Protein AF-A0A8D0A4P0-F1 (afdb_monomer_lite)

Structure (mmCIF, N/CA/C/O backbone):
data_AF-A0A8D0A4P0-F1
#
_entry.id   AF-A0A8D0A4P0-F1
#
loop_
_atom_site.group_PDB
_atom_site.id
_atom_site.type_symbol
_atom_site.label_atom_id
_atom_site.label_alt_id
_atom_site.label_comp_id
_atom_site.label_asym_id
_atom_site.label_entity_id
_atom_site.label_seq_id
_atom_site.pdbx_PDB_ins_code
_atom_site.Cartn_x
_atom_site.Cartn_y
_atom_site.Cartn_z
_atom_site.occupancy
_atom_site.B_iso_or_equiv
_atom_site.auth_seq_id
_atom_site.auth_comp_id
_atom_site.auth_asym_id
_atom_site.auth_atom_id
_atom_site.pdbx_PDB_model_num
ATOM 1 N N . VAL A 1 1 ? 26.181 -2.573 0.877 1.00 32.34 1 VAL A N 1
ATOM 2 C CA . VAL A 1 1 ? 25.143 -3.032 -0.078 1.00 32.34 1 VAL A CA 1
ATOM 3 C C . VAL A 1 1 ? 23.796 -2.921 0.614 1.00 32.34 1 VAL A C 1
ATOM 5 O O . VAL A 1 1 ? 23.470 -3.773 1.431 1.00 32.34 1 VAL A O 1
ATOM 8 N N . VAL A 1 2 ? 23.069 -1.824 0.397 1.00 39.47 2 VAL A N 1
ATOM 9 C CA . VAL A 1 2 ? 21.755 -1.629 1.027 1.00 39.47 2 VAL A CA 1
ATOM 10 C C . VAL A 1 2 ? 20.769 -2.511 0.272 1.00 39.47 2 VAL A C 1
ATOM 12 O O . VAL A 1 2 ? 20.469 -2.258 -0.893 1.00 39.47 2 VAL A O 1
ATOM 15 N N . ARG A 1 3 ? 20.334 -3.606 0.900 1.00 43.16 3 ARG A N 1
ATOM 16 C CA . ARG A 1 3 ? 19.268 -4.456 0.368 1.00 43.16 3 ARG A CA 1
ATOM 17 C C . ARG A 1 3 ? 17.995 -3.612 0.376 1.00 43.16 3 ARG A C 1
ATOM 19 O O . ARG A 1 3 ? 17.371 -3.487 1.422 1.00 43.16 3 ARG A O 1
ATOM 26 N N . LYS A 1 4 ? 17.633 -3.002 -0.758 1.00 40.38 4 LYS A N 1
ATOM 27 C CA . LYS A 1 4 ? 16.282 -2.459 -0.933 1.00 40.38 4 LYS A CA 1
ATOM 28 C C . LYS A 1 4 ? 15.323 -3.630 -0.731 1.00 40.38 4 LYS A C 1
ATOM 30 O O . LYS A 1 4 ? 15.360 -4.608 -1.476 1.00 40.38 4 LYS A O 1
ATOM 35 N N . THR A 1 5 ? 14.559 -3.585 0.346 1.00 45.06 5 THR A N 1
ATOM 36 C CA . THR A 1 5 ? 13.570 -4.599 0.692 1.00 45.06 5 THR A CA 1
ATOM 37 C C . THR A 1 5 ? 12.540 -4.675 -0.443 1.00 45.06 5 THR A C 1
ATOM 39 O O . THR A 1 5 ? 12.015 -3.661 -0.895 1.00 45.06 5 THR A O 1
ATOM 42 N N . LYS A 1 6 ? 12.290 -5.896 -0.944 1.00 56.28 6 LYS A N 1
ATOM 43 C CA . LYS A 1 6 ? 11.461 -6.231 -2.124 1.00 56.28 6 LYS A CA 1
ATOM 44 C C . LYS A 1 6 ? 10.120 -5.466 -2.276 1.00 56.28 6 LYS A C 1
ATOM 46 O O . LYS A 1 6 ? 9.777 -5.181 -3.422 1.00 56.28 6 LYS A O 1
ATOM 51 N N . PRO A 1 7 ? 9.365 -5.102 -1.214 1.00 56.25 7 PRO A N 1
ATOM 52 C CA . PRO A 1 7 ? 8.128 -4.340 -1.393 1.00 56.25 7 PRO A CA 1
ATOM 53 C C . PRO A 1 7 ? 8.332 -2.876 -1.836 1.00 56.25 7 PRO A C 1
ATOM 55 O O . PRO A 1 7 ? 7.454 -2.338 -2.509 1.00 56.25 7 PRO A O 1
ATOM 58 N N . LEU A 1 8 ? 9.484 -2.249 -1.540 1.00 59.50 8 LEU A N 1
ATOM 59 C CA . LEU A 1 8 ? 9.757 -0.834 -1.863 1.00 59.50 8 LEU A CA 1
ATOM 60 C C . LEU A 1 8 ? 9.649 -0.550 -3.360 1.00 59.50 8 LEU A C 1
ATOM 62 O O . LEU A 1 8 ? 8.913 0.340 -3.771 1.00 59.50 8 LEU A O 1
ATOM 66 N N . GLY A 1 9 ? 10.297 -1.381 -4.178 1.00 67.00 9 GLY A N 1
ATOM 67 C CA . GLY A 1 9 ? 10.324 -1.167 -5.624 1.00 67.00 9 GLY A CA 1
ATOM 68 C C . GLY A 1 9 ? 8.964 -1.325 -6.305 1.00 67.00 9 GLY A C 1
ATOM 69 O O . GLY A 1 9 ? 8.811 -0.865 -7.424 1.00 67.00 9 GLY A O 1
ATOM 70 N N . THR A 1 10 ? 7.981 -1.962 -5.658 1.00 76.06 10 THR A N 1
ATOM 71 C CA . THR A 1 10 ? 6.647 -2.144 -6.254 1.00 76.06 10 THR A CA 1
ATOM 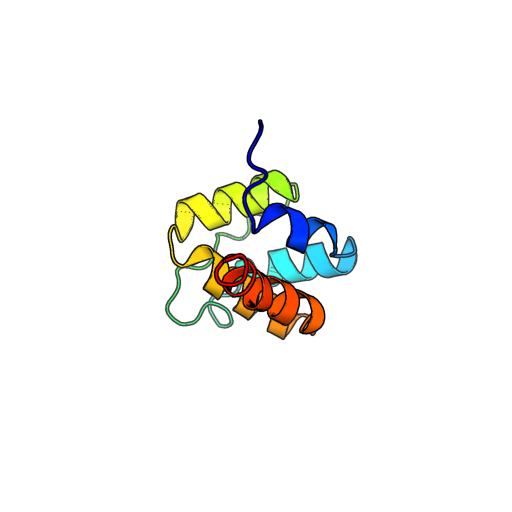72 C C . THR A 1 10 ? 5.738 -0.948 -5.988 1.00 76.06 10 THR A C 1
ATOM 74 O O . THR A 1 10 ? 4.968 -0.565 -6.861 1.00 76.06 10 THR A O 1
ATOM 77 N N . LEU A 1 11 ? 5.828 -0.332 -4.802 1.00 84.25 11 LEU A N 1
ATOM 78 C CA . LEU A 1 11 ? 5.070 0.893 -4.513 1.00 84.25 11 LEU A CA 1
ATOM 79 C C . LEU A 1 11 ? 5.656 2.122 -5.225 1.00 84.25 11 LEU A C 1
ATOM 81 O O . LEU A 1 11 ? 4.919 3.072 -5.482 1.00 84.25 11 LEU A O 1
ATOM 85 N N . ASP A 1 12 ? 6.947 2.099 -5.574 1.00 83.12 12 ASP A N 1
ATOM 86 C CA . ASP A 1 12 ? 7.574 3.114 -6.436 1.00 83.12 12 ASP A CA 1
ATOM 87 C C . ASP A 1 12 ? 6.977 3.130 -7.857 1.00 83.12 12 ASP A C 1
ATOM 89 O O . ASP A 1 12 ? 6.888 4.190 -8.468 1.00 83.12 12 ASP A O 1
ATOM 93 N N . ASP A 1 13 ? 6.500 1.986 -8.362 1.00 86.31 13 ASP A N 1
ATOM 94 C CA . ASP A 1 13 ? 5.855 1.879 -9.680 1.00 86.31 13 ASP A CA 1
ATOM 95 C C . ASP A 1 13 ? 4.373 2.330 -9.675 1.00 86.31 13 ASP A C 1
ATOM 97 O O . ASP A 1 13 ? 3.694 2.264 -10.709 1.00 86.31 13 ASP A O 1
ATOM 101 N N . LEU A 1 14 ? 3.836 2.749 -8.521 1.00 89.12 14 LEU A N 1
ATOM 102 C CA . LEU A 1 14 ? 2.486 3.307 -8.400 1.00 89.12 14 LEU A CA 1
ATOM 103 C C . LEU A 1 14 ? 2.504 4.819 -8.632 1.00 89.12 14 LEU A C 1
ATOM 105 O O . LEU A 1 14 ? 3.227 5.560 -7.953 1.00 89.12 14 LEU A O 1
ATOM 109 N N . ALA A 1 15 ? 1.619 5.292 -9.511 1.00 90.38 15 ALA A N 1
ATOM 110 C CA . ALA A 1 15 ? 1.332 6.717 -9.622 1.00 90.38 15 ALA A CA 1
ATOM 111 C C . ALA A 1 15 ? 0.737 7.252 -8.306 1.00 90.38 15 ALA A C 1
ATOM 113 O O . ALA A 1 15 ? 0.174 6.501 -7.509 1.00 90.38 15 ALA A O 1
ATOM 114 N N . ASP A 1 16 ? 0.817 8.562 -8.071 1.00 89.06 16 ASP A N 1
ATOM 115 C CA . ASP A 1 16 ? 0.373 9.155 -6.800 1.00 89.06 16 ASP A CA 1
ATOM 116 C C . ASP A 1 16 ? -1.112 8.895 -6.497 1.00 89.06 16 ASP A C 1
ATOM 118 O O . ASP A 1 16 ? -1.487 8.664 -5.346 1.00 89.06 16 ASP A O 1
ATOM 122 N N . GLU A 1 17 ? -1.968 8.875 -7.522 1.00 90.56 17 GLU A N 1
ATOM 123 C CA . GLU A 1 17 ? -3.388 8.534 -7.368 1.00 90.56 17 GLU A CA 1
ATOM 124 C C . GLU A 1 17 ? -3.601 7.066 -6.981 1.00 90.56 17 GLU A C 1
ATOM 126 O O . GLU A 1 17 ? -4.443 6.749 -6.137 1.00 90.56 17 GLU A O 1
ATOM 131 N N . GLU A 1 18 ? -2.825 6.161 -7.572 1.00 92.44 18 GLU A N 1
ATOM 132 C CA . GLU A 1 18 ? -2.877 4.731 -7.274 1.00 92.44 18 GLU A CA 1
ATOM 133 C C . GLU A 1 18 ? -2.344 4.451 -5.874 1.00 92.44 18 GLU A C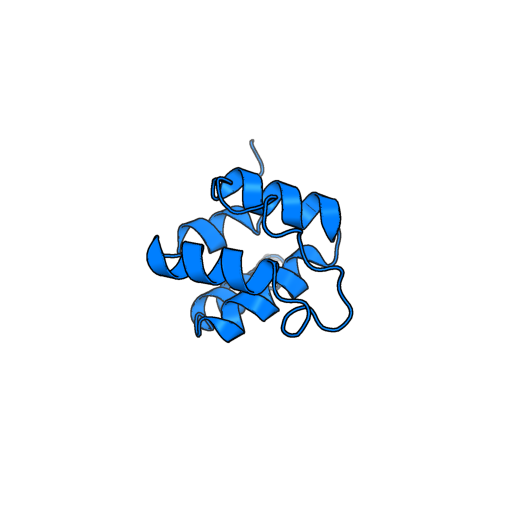 1
ATOM 135 O O . GLU A 1 18 ? -2.927 3.662 -5.134 1.00 92.44 18 GLU A O 1
ATOM 140 N N . PHE A 1 19 ? -1.289 5.161 -5.475 1.00 91.19 19 PHE A N 1
ATOM 141 C CA . PHE A 1 19 ? -0.737 5.087 -4.134 1.00 91.19 19 PHE A CA 1
ATOM 142 C C . PHE A 1 19 ? -1.727 5.616 -3.087 1.00 91.19 19 PHE A C 1
ATOM 144 O O . PHE A 1 19 ? -1.909 4.993 -2.043 1.00 91.19 19 PHE A O 1
ATOM 151 N N . LYS A 1 20 ? -2.464 6.701 -3.370 1.00 90.00 20 LYS A N 1
ATOM 152 C CA . LYS A 1 20 ? -3.561 7.154 -2.494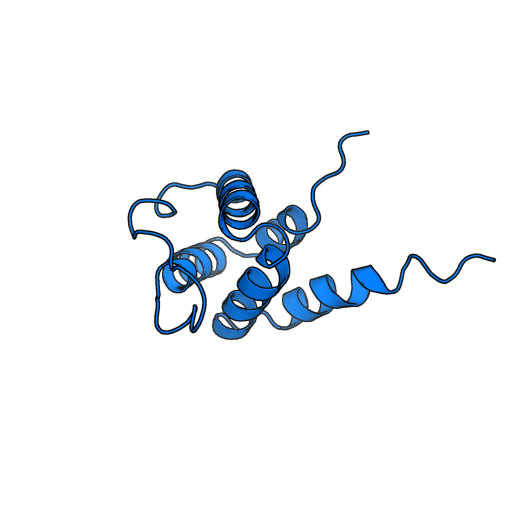 1.00 90.00 20 LYS A CA 1
ATOM 153 C C . LYS A 1 20 ? -4.642 6.083 -2.327 1.00 90.00 20 LYS A C 1
ATOM 155 O O . LYS A 1 20 ? -5.035 5.799 -1.196 1.00 90.00 20 LYS A O 1
ATOM 160 N N . LYS A 1 21 ? -5.083 5.451 -3.421 1.00 91.00 21 LYS A N 1
ATOM 161 C CA . LYS A 1 21 ? -6.058 4.343 -3.371 1.00 91.00 21 LYS A CA 1
ATOM 162 C C . LYS A 1 21 ? -5.513 3.145 -2.599 1.00 91.00 21 LYS A C 1
ATOM 164 O O . LYS A 1 21 ? -6.227 2.567 -1.789 1.00 91.00 21 LYS A O 1
ATOM 169 N N . PHE A 1 22 ? -4.245 2.802 -2.803 1.00 91.38 22 PHE A N 1
ATOM 170 C CA . PHE A 1 22 ? -3.571 1.734 -2.074 1.00 91.38 22 PHE A CA 1
ATOM 171 C C . PHE A 1 22 ? -3.629 1.971 -0.559 1.00 91.38 22 PHE A C 1
ATOM 173 O O . PHE A 1 22 ? -4.053 1.090 0.186 1.00 91.38 22 PHE A O 1
ATOM 180 N N . LYS A 1 23 ? -3.279 3.179 -0.100 1.00 90.12 23 LYS A N 1
ATOM 181 C CA . LYS A 1 23 ? -3.342 3.535 1.327 1.00 90.12 23 LYS A CA 1
ATOM 182 C C . LYS A 1 23 ? -4.770 3.501 1.868 1.00 90.12 23 LYS A C 1
ATOM 184 O O . LYS A 1 23 ? -4.969 3.041 2.986 1.00 90.12 23 LYS A O 1
ATOM 189 N N . TRP A 1 24 ? -5.748 3.924 1.069 1.00 89.94 24 TRP A N 1
ATOM 190 C CA . TRP A 1 24 ? -7.165 3.848 1.430 1.00 89.94 24 TRP A CA 1
ATOM 191 C C . TRP A 1 24 ? -7.632 2.401 1.639 1.00 89.94 24 TRP A C 1
ATOM 193 O O . TRP A 1 24 ? -8.208 2.078 2.672 1.00 89.94 24 TRP A O 1
ATOM 203 N N . PHE A 1 25 ? -7.315 1.497 0.710 1.00 89.56 25 PHE A N 1
ATOM 204 C CA . PHE A 1 25 ? -7.689 0.083 0.816 1.00 89.56 25 PHE A CA 1
ATOM 205 C C . PHE A 1 25 ? -6.911 -0.681 1.897 1.00 89.56 25 PHE A C 1
ATOM 207 O O . PHE A 1 25 ? -7.427 -1.641 2.456 1.00 89.56 25 PHE A O 1
ATOM 214 N N . MET A 1 26 ? -5.701 -0.241 2.252 1.00 88.19 26 MET A N 1
ATOM 215 C CA . MET A 1 26 ? -4.955 -0.761 3.412 1.00 88.19 26 MET A CA 1
ATOM 216 C C . MET A 1 26 ? -5.626 -0.450 4.760 1.00 88.19 26 MET A C 1
ATOM 218 O O . MET A 1 26 ? -5.273 -1.031 5.787 1.00 88.19 26 MET A O 1
ATOM 222 N N . GLN A 1 27 ? -6.570 0.487 4.776 1.00 87.44 27 GLN A N 1
ATOM 223 C CA . GLN A 1 27 ? -7.350 0.857 5.957 1.00 87.44 27 GLN A CA 1
ATOM 224 C C . GLN A 1 27 ? -8.733 0.205 5.957 1.00 87.44 27 GLN A C 1
ATOM 226 O O . GLN A 1 27 ? -9.501 0.394 6.900 1.00 87.44 27 GLN A O 1
ATOM 231 N N . ASP A 1 28 ? -9.054 -0.543 4.902 1.00 86.56 28 ASP A N 1
ATOM 232 C CA . ASP A 1 28 ? -10.357 -1.146 4.701 1.00 86.56 28 ASP A CA 1
ATOM 233 C C . ASP A 1 28 ? -10.361 -2.599 5.222 1.00 86.56 28 ASP A C 1
ATOM 235 O O . ASP A 1 28 ? -9.689 -3.467 4.646 1.00 86.56 28 ASP A O 1
ATOM 239 N N . PRO A 1 29 ? -11.091 -2.890 6.316 1.00 83.44 29 PRO A N 1
ATOM 240 C CA . PRO A 1 29 ? -11.175 -4.239 6.868 1.00 83.44 29 PRO A CA 1
ATOM 241 C C . PRO A 1 29 ? -11.889 -5.225 5.933 1.00 83.44 29 PRO A C 1
ATOM 243 O O . PRO A 1 29 ? -11.604 -6.420 6.007 1.00 83.44 29 PRO A O 1
ATOM 246 N N . ASP A 1 30 ? -12.750 -4.753 5.024 1.00 85.00 30 ASP A N 1
ATOM 247 C CA . ASP A 1 30 ? -13.423 -5.606 4.034 1.00 85.00 30 ASP A CA 1
ATOM 248 C C . ASP A 1 30 ? -12.475 -6.036 2.908 1.00 85.00 30 ASP A C 1
ATOM 250 O O . ASP A 1 30 ? -12.725 -7.011 2.195 1.00 85.00 30 ASP A O 1
ATOM 254 N N . ILE A 1 31 ? -11.365 -5.317 2.725 1.00 83.81 31 ILE A N 1
ATOM 255 C CA . ILE A 1 31 ? -10.301 -5.711 1.802 1.00 83.81 31 ILE A CA 1
ATOM 256 C C . ILE A 1 31 ? -9.308 -6.618 2.502 1.00 83.81 31 ILE A C 1
ATOM 258 O O . ILE A 1 31 ? -8.935 -7.650 1.952 1.00 83.81 31 ILE A O 1
ATOM 262 N N . LEU A 1 32 ? -8.904 -6.256 3.714 1.00 83.94 32 LEU A N 1
ATOM 263 C CA . LEU A 1 32 ? -7.954 -7.002 4.528 1.00 83.94 32 LEU A CA 1
ATOM 264 C C . LEU A 1 32 ? -8.639 -8.133 5.310 1.00 83.94 32 LEU A C 1
ATOM 266 O O . LEU A 1 32 ? -8.373 -8.329 6.491 1.00 83.94 32 LEU A O 1
ATOM 270 N N . VAL A 1 33 ? -9.510 -8.907 4.655 1.00 75.88 33 VAL A N 1
ATOM 271 C CA . VAL A 1 33 ? -10.242 -10.013 5.292 1.00 75.88 33 VAL A CA 1
ATOM 272 C C . VAL A 1 33 ? -9.254 -11.034 5.856 1.00 75.88 33 VAL A C 1
ATOM 274 O O . VAL A 1 33 ? -8.474 -11.632 5.117 1.00 75.88 33 VAL A O 1
ATOM 277 N N . GLY A 1 34 ? -9.291 -11.232 7.175 1.00 74.94 34 GLY A N 1
ATOM 278 C CA . GLY A 1 34 ? -8.359 -12.112 7.892 1.00 74.94 34 GLY A CA 1
ATOM 279 C C . GLY A 1 34 ? -7.056 -11.439 8.343 1.00 74.94 34 GLY A C 1
ATOM 280 O O . GLY A 1 34 ? -6.223 -12.094 8.964 1.00 74.94 34 GLY A O 1
ATOM 281 N N . PHE A 1 35 ? -6.898 -10.139 8.090 1.00 79.12 35 PHE A N 1
ATOM 282 C CA . PHE A 1 35 ? -5.756 -9.323 8.488 1.00 79.12 35 PHE A CA 1
ATOM 283 C C . PHE A 1 35 ? -6.218 -8.108 9.299 1.00 79.12 35 PHE A C 1
ATOM 285 O O . PHE A 1 35 ? -7.320 -7.590 9.127 1.00 79.12 35 PHE A O 1
ATOM 292 N N . GLN A 1 36 ? -5.367 -7.615 10.199 1.00 79.31 36 GLN A N 1
ATOM 293 C CA . GLN A 1 36 ? -5.669 -6.381 10.919 1.00 79.31 36 GLN A CA 1
ATOM 294 C C . GLN A 1 36 ? -5.482 -5.178 9.989 1.00 79.31 36 GLN A C 1
ATOM 296 O O . GLN A 1 36 ? -4.356 -4.865 9.612 1.00 79.31 36 GLN A O 1
ATOM 301 N N . ALA A 1 37 ? -6.570 -4.482 9.651 1.00 82.19 37 ALA A N 1
ATOM 302 C CA . ALA A 1 37 ? -6.491 -3.253 8.870 1.00 82.19 37 ALA A CA 1
ATOM 303 C C . ALA A 1 37 ? -5.748 -2.134 9.611 1.00 82.19 37 ALA A C 1
ATOM 305 O O . ALA A 1 37 ? -5.773 -2.044 10.844 1.00 82.19 37 ALA A O 1
ATOM 306 N N . PHE A 1 38 ? -5.092 -1.254 8.852 1.00 81.44 38 PHE A N 1
ATOM 307 C CA . PHE A 1 38 ? -4.442 -0.095 9.447 1.00 81.44 38 PHE A CA 1
ATOM 308 C C . PHE A 1 38 ? -5.475 0.933 9.923 1.00 81.44 38 PHE A C 1
ATOM 310 O O . PHE A 1 38 ? -6.446 1.212 9.219 1.00 81.44 38 PHE A O 1
ATOM 317 N N . PRO A 1 39 ? -5.242 1.591 11.073 1.00 79.19 39 PRO A N 1
ATOM 318 C CA . PRO A 1 39 ? -6.003 2.776 11.448 1.00 79.19 39 PRO A CA 1
ATOM 319 C C . PRO A 1 39 ? -5.917 3.855 10.359 1.00 79.19 39 PRO A C 1
ATOM 321 O O . PRO A 1 39 ? -4.849 4.064 9.774 1.00 79.19 39 PRO A O 1
ATOM 324 N N . LYS A 1 40 ? -7.009 4.600 10.135 1.00 72.81 40 LYS A N 1
ATOM 325 C CA . LYS A 1 40 ? -7.095 5.650 9.096 1.00 72.81 40 LYS A CA 1
ATOM 326 C C . LYS A 1 40 ? -5.957 6.679 9.153 1.00 72.81 40 LYS A C 1
ATOM 328 O O . LYS A 1 40 ? -5.477 7.172 8.140 1.00 72.81 40 LYS A O 1
ATOM 333 N N . ASN A 1 41 ? -5.450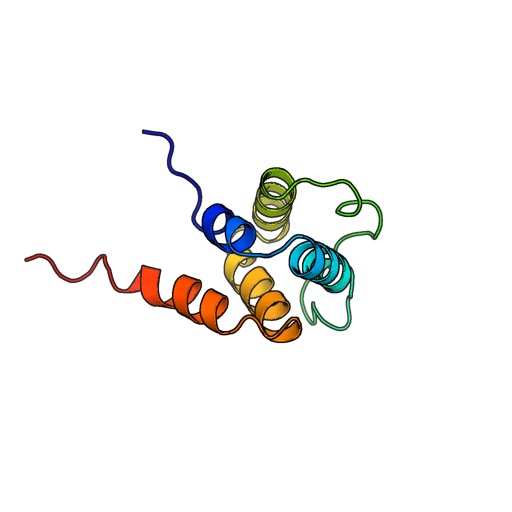 6.930 10.347 1.00 77.00 41 ASN A N 1
ATOM 334 C CA . ASN A 1 41 ? -4.463 7.963 10.619 1.00 77.00 41 ASN A CA 1
ATOM 335 C C . ASN A 1 41 ? -3.023 7.465 10.382 1.00 77.00 41 ASN A C 1
ATOM 337 O O . ASN A 1 41 ? -2.089 8.258 10.331 1.00 77.00 41 ASN A O 1
ATOM 341 N N . GLN A 1 42 ? -2.812 6.147 10.271 1.00 78.56 42 GLN A N 1
ATOM 342 C CA . GLN A 1 42 ? -1.468 5.567 10.212 1.00 78.56 42 GLN A CA 1
ATOM 343 C C . GLN A 1 42 ? -0.788 5.740 8.855 1.00 78.56 42 GLN A C 1
ATOM 345 O O . GLN A 1 42 ? 0.436 5.843 8.816 1.00 78.56 42 GLN A O 1
ATOM 350 N N . LEU A 1 43 ? -1.548 5.756 7.760 1.00 83.50 43 LEU A N 1
ATOM 351 C CA . LEU A 1 43 ? -0.993 5.804 6.403 1.00 83.50 43 LEU A CA 1
ATOM 352 C C . LEU A 1 43 ? -1.338 7.096 5.652 1.00 83.50 43 LEU A C 1
ATOM 354 O O . LEU A 1 43 ? -0.762 7.356 4.602 1.00 83.50 43 LEU A O 1
ATOM 358 N N . GLU A 1 44 ? -2.211 7.951 6.184 1.00 80.06 44 GLU A N 1
ATOM 359 C CA . GLU A 1 44 ? -2.674 9.168 5.501 1.00 80.06 44 GLU A CA 1
ATOM 360 C C . GLU A 1 44 ? -1.511 10.038 4.984 1.00 80.06 44 GLU A C 1
ATOM 362 O O . GLU A 1 44 ? -1.428 10.304 3.783 1.00 80.06 44 GLU A O 1
ATOM 367 N N . ASN A 1 45 ? -0.530 10.320 5.848 1.00 81.94 45 ASN A N 1
ATOM 368 C CA . ASN A 1 45 ? 0.660 11.124 5.532 1.00 81.94 45 ASN A CA 1
ATOM 369 C C . ASN A 1 45 ? 1.943 10.302 5.331 1.00 81.94 45 ASN A C 1
ATOM 371 O O . ASN A 1 45 ? 3.020 10.874 5.224 1.00 81.94 45 ASN A O 1
ATOM 375 N N . ALA A 1 46 ? 1.850 8.969 5.308 1.00 86.00 46 ALA A N 1
ATOM 376 C CA . ALA A 1 46 ? 3.023 8.119 5.135 1.00 86.00 46 ALA A CA 1
ATOM 377 C C . ALA A 1 46 ? 3.554 8.200 3.696 1.00 86.00 46 ALA A C 1
ATOM 379 O O . ALA A 1 46 ? 2.769 8.123 2.735 1.00 86.00 46 ALA A O 1
ATOM 380 N N . GLU A 1 47 ? 4.878 8.307 3.565 1.00 86.75 47 GLU A N 1
ATOM 381 C CA . GLU A 1 47 ? 5.567 8.158 2.286 1.00 86.75 47 GLU A CA 1
ATOM 382 C C . GLU A 1 47 ? 5.588 6.686 1.845 1.00 86.75 47 GLU A C 1
ATOM 384 O O . GLU A 1 47 ? 5.194 5.773 2.583 1.00 86.75 47 GLU A O 1
ATOM 389 N N . ARG A 1 48 ? 6.025 6.431 0.606 1.00 87.31 48 ARG A N 1
ATOM 390 C CA . ARG A 1 48 ? 6.105 5.073 0.036 1.00 87.31 48 ARG A CA 1
ATOM 391 C C . ARG A 1 48 ? 6.987 4.158 0.885 1.00 87.31 48 ARG A C 1
ATOM 393 O O . ARG A 1 48 ? 6.580 3.041 1.198 1.00 87.31 48 ARG A O 1
ATOM 400 N N . THR A 1 49 ? 8.146 4.655 1.307 1.00 84.00 49 THR A N 1
ATOM 401 C CA . THR A 1 49 ? 9.092 3.945 2.178 1.00 84.00 49 THR A CA 1
ATOM 402 C C . THR A 1 49 ? 8.480 3.622 3.535 1.00 84.00 49 THR A C 1
ATOM 404 O O . THR A 1 49 ? 8.440 2.455 3.918 1.00 84.00 49 THR A O 1
ATOM 407 N N . ASP A 1 50 ? 7.896 4.620 4.202 1.00 86.62 50 ASP A N 1
ATOM 408 C CA . ASP A 1 50 ? 7.260 4.444 5.514 1.00 86.62 50 ASP A CA 1
ATOM 409 C C . ASP A 1 50 ? 6.096 3.454 5.458 1.00 86.62 50 ASP A C 1
ATOM 411 O O . ASP A 1 50 ? 5.869 2.675 6.383 1.00 86.62 50 ASP A O 1
ATOM 415 N N . THR A 1 51 ? 5.341 3.479 4.358 1.00 88.50 51 THR A N 1
ATOM 416 C CA . THR A 1 51 ? 4.217 2.568 4.134 1.00 88.50 51 THR A CA 1
ATOM 417 C C . THR A 1 51 ? 4.708 1.127 4.036 1.00 88.50 51 THR A C 1
ATOM 419 O O . THR A 1 51 ? 4.130 0.243 4.667 1.00 88.50 51 THR A O 1
ATOM 422 N N . VAL A 1 52 ? 5.795 0.877 3.300 1.00 84.31 52 VAL A N 1
ATOM 423 C CA . VAL A 1 52 ? 6.392 -0.463 3.215 1.00 84.31 52 VAL A CA 1
ATOM 424 C C . VAL A 1 52 ? 6.936 -0.927 4.555 1.00 84.31 52 VAL A C 1
ATOM 426 O O . VAL A 1 52 ? 6.699 -2.078 4.929 1.00 84.31 52 VAL A O 1
ATOM 429 N N . ASP A 1 53 ? 7.639 -0.060 5.277 1.00 85.31 53 ASP A N 1
ATOM 430 C CA . ASP A 1 53 ? 8.197 -0.414 6.578 1.00 85.31 53 ASP A CA 1
ATOM 431 C C . ASP A 1 53 ? 7.083 -0.752 7.570 1.00 85.31 53 ASP A C 1
ATOM 433 O O . ASP A 1 53 ? 7.148 -1.790 8.227 1.00 85.31 53 ASP A O 1
ATOM 437 N N . LYS A 1 54 ? 5.991 0.023 7.589 1.00 86.94 54 LYS A N 1
ATOM 438 C CA . LYS A 1 54 ? 4.803 -0.279 8.403 1.00 86.94 54 LYS A CA 1
ATOM 439 C C . LYS A 1 54 ? 4.147 -1.599 8.026 1.00 86.94 54 LYS A C 1
ATOM 441 O O . LYS A 1 54 ? 3.874 -2.409 8.904 1.00 86.94 54 LYS A O 1
ATOM 446 N N . ILE A 1 55 ? 3.921 -1.854 6.738 1.00 85.56 55 ILE A N 1
ATOM 447 C CA . ILE A 1 55 ? 3.342 -3.124 6.271 1.00 85.56 55 ILE A CA 1
ATOM 448 C C . ILE A 1 55 ? 4.243 -4.300 6.665 1.00 85.56 55 ILE A C 1
ATOM 450 O O . ILE A 1 55 ? 3.756 -5.327 7.139 1.00 85.56 55 ILE A O 1
ATOM 454 N N . THR A 1 56 ? 5.557 -4.148 6.512 1.00 84.50 56 THR A N 1
ATOM 455 C CA . THR A 1 56 ? 6.538 -5.173 6.881 1.00 84.50 56 THR A CA 1
ATOM 456 C C . THR A 1 56 ? 6.566 -5.386 8.391 1.00 84.50 56 THR A C 1
ATOM 458 O O . THR A 1 56 ? 6.630 -6.522 8.840 1.00 84.50 56 THR A O 1
ATOM 461 N N . GLN A 1 57 ? 6.453 -4.330 9.191 1.00 85.50 57 GLN A N 1
ATOM 462 C CA . GLN A 1 57 ? 6.434 -4.428 10.646 1.00 85.50 57 GLN A CA 1
ATOM 463 C C . GLN A 1 57 ? 5.135 -5.059 11.169 1.00 85.50 57 GLN A C 1
ATOM 465 O O . GLN A 1 57 ? 5.178 -5.896 12.067 1.00 85.50 57 GLN A O 1
ATOM 470 N N . THR A 1 58 ? 3.985 -4.688 10.604 1.00 85.50 58 THR A N 1
ATOM 471 C CA . THR A 1 58 ? 2.668 -5.171 11.043 1.00 85.50 58 THR A CA 1
ATOM 472 C C . THR A 1 58 ? 2.394 -6.600 10.593 1.00 85.50 58 THR A C 1
ATOM 474 O O . THR A 1 58 ? 1.947 -7.414 11.394 1.00 85.50 58 THR A O 1
ATOM 477 N N . PHE A 1 59 ? 2.678 -6.927 9.332 1.00 83.50 59 PHE A N 1
ATOM 478 C CA . PHE A 1 59 ? 2.339 -8.232 8.756 1.00 83.50 59 PHE A CA 1
ATOM 479 C C . PHE A 1 59 ? 3.535 -9.173 8.639 1.00 83.50 59 PHE A C 1
ATOM 481 O O . PHE A 1 59 ? 3.358 -10.349 8.330 1.00 83.50 59 PHE A O 1
ATOM 488 N N . SER A 1 60 ? 4.757 -8.693 8.895 1.00 83.94 60 SER A N 1
ATOM 489 C CA . SER A 1 60 ? 5.979 -9.502 8.876 1.00 83.94 60 SER A CA 1
ATOM 490 C C . SER A 1 60 ? 6.095 -10.327 7.588 1.00 83.94 60 SER A C 1
ATOM 492 O O . SER A 1 60 ? 6.260 -9.768 6.500 1.00 83.94 60 SER A O 1
ATOM 494 N N . HIS A 1 61 ? 5.972 -11.653 7.681 1.00 81.12 61 HIS A N 1
ATOM 495 C CA . HIS A 1 61 ? 6.064 -12.571 6.547 1.00 81.12 61 HIS A CA 1
ATOM 496 C C . HIS A 1 61 ? 4.856 -12.490 5.596 1.00 81.12 61 HIS A C 1
ATOM 498 O O . HIS A 1 61 ? 4.999 -12.796 4.416 1.00 81.12 61 HIS A O 1
ATOM 504 N N . GLN A 1 62 ? 3.701 -12.015 6.071 1.00 84.50 62 GLN A N 1
ATOM 505 C CA . GLN A 1 62 ? 2.469 -11.869 5.283 1.00 84.50 62 GLN A CA 1
ATOM 506 C C . GLN A 1 62 ? 2.383 -10.520 4.550 1.00 84.50 62 GLN A C 1
ATOM 508 O O . GLN A 1 62 ? 1.445 -10.270 3.796 1.00 84.50 62 GLN A O 1
ATOM 513 N N . SER A 1 63 ? 3.379 -9.645 4.730 1.00 85.44 63 SER A N 1
ATOM 514 C CA . SER A 1 63 ? 3.447 -8.325 4.088 1.00 85.44 63 SER A CA 1
ATOM 515 C C . SER A 1 63 ? 3.279 -8.396 2.569 1.00 85.44 63 SER A C 1
ATOM 517 O O . SER A 1 63 ? 2.522 -7.623 1.989 1.00 85.44 63 SER A O 1
ATOM 519 N N . VAL A 1 64 ? 3.925 -9.365 1.917 1.00 85.00 64 VAL A N 1
ATOM 520 C CA . VAL A 1 64 ? 3.843 -9.549 0.462 1.00 85.00 64 VAL A CA 1
ATOM 521 C C . VAL A 1 64 ? 2.432 -9.946 0.020 1.00 85.00 64 VAL A C 1
ATOM 523 O O . VAL A 1 64 ? 1.961 -9.471 -1.012 1.00 85.00 64 VAL A O 1
ATOM 526 N N . GLU A 1 65 ? 1.746 -10.796 0.783 1.00 86.69 65 GLU A N 1
ATOM 527 C CA . GLU A 1 65 ? 0.378 -11.230 0.473 1.00 86.69 65 GLU A CA 1
ATOM 528 C C . GLU A 1 65 ? -0.612 -10.074 0.614 1.00 86.69 65 GLU A C 1
ATOM 530 O O . GLU A 1 65 ? -1.421 -9.843 -0.285 1.00 86.69 65 GLU A O 1
ATOM 535 N N . VAL A 1 66 ? -0.474 -9.291 1.686 1.00 87.50 66 VAL A N 1
ATOM 536 C CA . VAL A 1 66 ? -1.283 -8.095 1.942 1.00 87.50 66 VAL A CA 1
ATOM 537 C C . VAL A 1 66 ? -1.091 -7.050 0.838 1.00 87.50 66 VAL A C 1
ATOM 539 O O . VAL A 1 66 ? -2.069 -6.549 0.283 1.00 87.50 66 VAL A O 1
ATOM 542 N N . VAL A 1 67 ? 0.155 -6.771 0.433 1.00 88.81 67 VAL A N 1
ATOM 543 C CA . VAL A 1 67 ? 0.441 -5.855 -0.687 1.00 88.81 67 VAL A CA 1
ATOM 544 C C . VAL A 1 67 ? -0.191 -6.367 -1.981 1.00 88.81 67 VAL A C 1
ATOM 546 O O . VAL A 1 67 ? -0.867 -5.604 -2.668 1.00 88.81 67 VAL A O 1
ATOM 549 N N . LYS A 1 68 ? -0.036 -7.657 -2.305 1.00 88.75 68 LYS A N 1
ATOM 550 C CA . LYS A 1 68 ? -0.641 -8.253 -3.507 1.00 88.75 68 LYS A CA 1
ATOM 551 C C . LYS A 1 68 ? -2.163 -8.129 -3.505 1.00 88.75 68 LYS A C 1
ATOM 553 O O . LYS A 1 68 ? -2.739 -7.833 -4.548 1.00 88.75 68 LYS A O 1
ATOM 558 N N . LEU A 1 69 ? -2.811 -8.346 -2.363 1.00 89.50 69 LEU A N 1
ATOM 559 C CA . LEU A 1 69 ? -4.263 -8.246 -2.230 1.00 89.50 69 LEU A CA 1
ATOM 560 C C . LEU A 1 69 ? -4.761 -6.842 -2.586 1.00 89.50 69 LEU A C 1
ATOM 562 O O . LEU A 1 69 ? -5.680 -6.695 -3.392 1.00 89.50 69 LEU A O 1
ATOM 566 N N . VAL A 1 70 ? -4.109 -5.812 -2.045 1.00 90.69 70 VAL A N 1
ATOM 567 C CA . VAL A 1 70 ? -4.483 -4.418 -2.306 1.00 90.69 70 VAL A CA 1
ATOM 568 C C . VAL A 1 70 ? -4.135 -3.993 -3.735 1.00 90.69 70 VAL A C 1
ATOM 570 O O . VAL A 1 70 ? -4.942 -3.331 -4.386 1.00 90.69 70 VAL A O 1
ATOM 573 N N . LEU A 1 71 ? -2.992 -4.428 -4.276 1.00 91.56 71 LEU A N 1
ATOM 574 C CA . LEU A 1 71 ? -2.622 -4.170 -5.673 1.00 91.56 71 LEU A CA 1
ATOM 575 C C . LEU A 1 71 ? -3.654 -4.736 -6.663 1.00 91.56 71 LEU A C 1
ATOM 577 O O . LEU A 1 71 ? -4.029 -4.053 -7.616 1.00 91.56 71 LEU A O 1
ATOM 581 N N . LYS A 1 72 ? -4.190 -5.939 -6.402 1.00 90.69 72 LYS A N 1
ATOM 582 C CA . LYS A 1 72 ? -5.292 -6.510 -7.198 1.00 90.69 72 LYS A CA 1
ATOM 583 C C . LYS A 1 72 ? -6.542 -5.627 -7.163 1.00 90.69 72 LYS A C 1
ATOM 585 O O . LYS A 1 72 ? -7.215 -5.488 -8.179 1.00 90.69 72 LYS A O 1
ATOM 590 N N . LYS A 1 73 ? -6.850 -5.003 -6.020 1.00 90.88 73 LYS A N 1
ATOM 591 C CA . LYS A 1 73 ? -8.034 -4.137 -5.857 1.00 90.88 73 LYS A CA 1
ATOM 592 C C . LYS A 1 73 ? -7.925 -2.817 -6.610 1.00 90.88 73 LYS A C 1
ATOM 594 O O . LYS A 1 73 ? -8.930 -2.337 -7.121 1.00 90.88 73 LYS A O 1
ATOM 599 N N . ILE A 1 74 ? -6.720 -2.266 -6.738 1.00 92.38 74 ILE A N 1
ATOM 600 C CA . ILE A 1 74 ? -6.464 -1.095 -7.592 1.00 92.38 74 ILE A CA 1
ATOM 601 C C . ILE A 1 74 ? -6.182 -1.474 -9.053 1.00 92.38 74 ILE A C 1
ATOM 603 O O . ILE A 1 74 ? -5.779 -0.623 -9.837 1.00 92.38 74 ILE A O 1
ATOM 607 N N . ASN A 1 75 ? -6.405 -2.739 -9.425 1.00 90.12 75 ASN A N 1
ATOM 608 C CA . ASN A 1 75 ? -6.229 -3.269 -10.774 1.00 90.12 75 ASN A CA 1
ATOM 609 C C . ASN A 1 75 ? -4.775 -3.246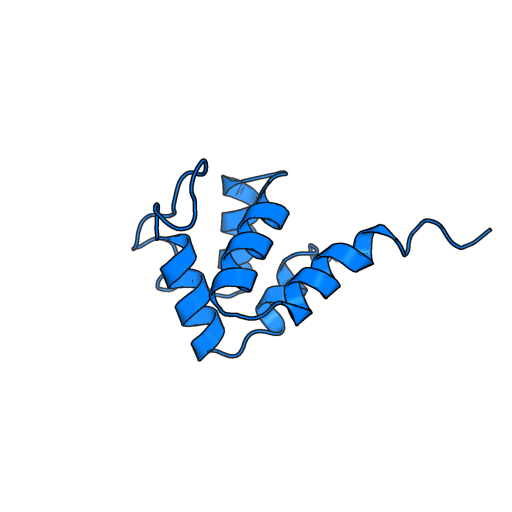 -11.297 1.00 90.12 75 ASN A C 1
ATOM 611 O O . ASN A 1 75 ? -4.552 -3.347 -12.503 1.00 90.12 75 ASN A O 1
ATOM 615 N N . ARG A 1 76 ? -3.781 -3.178 -10.398 1.00 90.88 76 ARG A N 1
ATOM 616 C CA . ARG A 1 76 ? -2.341 -3.256 -10.709 1.00 90.88 76 ARG A CA 1
ATOM 617 C C . ARG A 1 76 ? -1.826 -4.692 -10.654 1.00 90.88 76 ARG A C 1
ATOM 619 O O . ARG A 1 76 ? -0.948 -5.045 -9.866 1.00 90.88 76 ARG A O 1
ATOM 626 N N . ASN A 1 77 ? -2.425 -5.549 -11.481 1.00 89.31 77 ASN A N 1
ATOM 627 C CA . ASN A 1 77 ? -2.059 -6.966 -11.577 1.00 89.31 77 ASN A CA 1
ATOM 628 C C . ASN A 1 77 ? -0.645 -7.173 -12.148 1.00 89.31 77 ASN A C 1
ATOM 630 O O . ASN A 1 77 ? 0.026 -8.128 -11.764 1.00 89.31 77 ASN A O 1
ATOM 634 N N . ASP A 1 78 ? -0.170 -6.241 -12.975 1.00 88.38 78 ASP A N 1
ATOM 635 C CA . ASP A 1 78 ? 1.210 -6.165 -13.472 1.00 88.38 78 ASP A CA 1
ATOM 636 C C . ASP A 1 78 ? 2.232 -6.188 -12.322 1.00 88.38 78 ASP A C 1
ATOM 638 O O . ASP A 1 78 ? 3.214 -6.933 -12.335 1.00 88.38 78 ASP A O 1
ATOM 642 N N . LEU A 1 79 ? 1.955 -5.427 -11.262 1.00 88.38 79 LEU A N 1
ATOM 643 C CA . LEU A 1 79 ? 2.807 -5.355 -10.080 1.00 88.38 79 LEU A CA 1
ATOM 644 C C . LEU A 1 79 ? 2.719 -6.612 -9.211 1.00 88.38 79 LEU A C 1
ATOM 646 O O . LEU A 1 79 ? 3.707 -7.029 -8.602 1.00 88.38 79 LEU A O 1
ATOM 650 N N . VAL A 1 80 ? 1.553 -7.257 -9.176 1.00 88.12 80 VAL A N 1
ATOM 651 C CA . VAL A 1 80 ? 1.351 -8.529 -8.466 1.00 88.12 80 VAL A CA 1
ATOM 652 C C . VAL A 1 80 ? 2.167 -9.647 -9.120 1.00 88.12 80 VAL A C 1
ATOM 654 O O . VAL A 1 80 ? 2.783 -10.454 -8.412 1.00 88.12 80 VAL A O 1
ATOM 657 N N . GLU A 1 81 ? 2.215 -9.684 -10.451 1.00 85.25 81 GLU A N 1
ATOM 658 C CA . GLU A 1 81 ? 3.060 -10.615 -11.203 1.00 85.25 81 GLU A CA 1
ATOM 659 C C . GLU A 1 81 ? 4.545 -10.330 -10.973 1.00 85.25 81 GLU A C 1
ATOM 661 O O . GLU A 1 81 ? 5.294 -11.249 -10.642 1.00 85.25 81 GLU A O 1
ATOM 666 N N . LYS A 1 82 ? 4.972 -9.060 -11.009 1.00 82.81 82 LYS A N 1
ATOM 667 C CA . LYS A 1 82 ? 6.358 -8.658 -10.699 1.00 82.81 82 LYS A CA 1
ATOM 668 C C . LYS A 1 82 ? 6.795 -9.101 -9.294 1.00 82.81 82 LYS A C 1
ATOM 670 O O . LYS A 1 82 ? 7.895 -9.627 -9.109 1.00 82.81 82 LYS A O 1
ATOM 675 N N . LEU A 1 83 ? 5.908 -8.982 -8.304 1.00 80.31 83 LEU A N 1
ATOM 676 C CA . LEU A 1 83 ? 6.127 -9.488 -6.941 1.00 80.31 83 LEU A CA 1
ATOM 677 C C . LEU A 1 83 ? 6.144 -11.023 -6.840 1.00 80.31 83 LEU A C 1
ATOM 679 O O . LEU A 1 83 ? 6.599 -11.562 -5.833 1.00 80.31 83 LEU A O 1
ATOM 683 N N . SER A 1 84 ? 5.602 -11.741 -7.821 1.00 74.31 84 SER A N 1
ATOM 684 C CA . SER A 1 84 ? 5.551 -13.211 -7.835 1.00 74.31 84 SER A CA 1
ATOM 685 C C . SER A 1 84 ? 6.734 -13.815 -8.599 1.00 74.31 84 SER A C 1
ATOM 687 O O . SER A 1 84 ? 7.335 -14.778 -8.127 1.00 74.31 84 SER A O 1
ATOM 689 N N . ASN A 1 85 ? 7.143 -13.192 -9.705 1.00 64.69 85 ASN A N 1
ATOM 690 C CA . ASN A 1 85 ? 8.218 -13.665 -10.585 1.00 64.69 85 ASN A CA 1
ATOM 691 C C . ASN A 1 85 ? 9.627 -13.488 -9.987 1.00 64.69 85 ASN A C 1
ATOM 693 O O . ASN A 1 85 ? 10.580 -14.136 -10.405 1.00 64.69 85 ASN A O 1
ATOM 697 N N . THR A 1 86 ? 9.782 -12.676 -8.941 1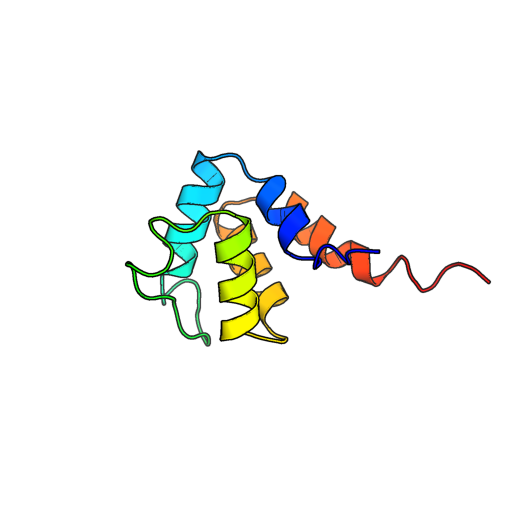.00 57.59 86 THR A N 1
ATOM 698 C CA . THR A 1 86 ? 11.069 -12.503 -8.239 1.00 57.59 86 THR A CA 1
ATOM 699 C C . THR A 1 86 ? 11.396 -13.621 -7.233 1.00 57.59 86 THR A C 1
ATOM 701 O O . THR A 1 86 ? 12.428 -13.551 -6.559 1.00 57.59 86 THR A O 1
ATOM 704 N N . ASN A 1 87 ? 10.551 -14.657 -7.120 1.00 51.22 87 ASN A N 1
ATOM 705 C CA . ASN A 1 87 ? 10.881 -15.902 -6.411 1.00 51.22 87 ASN A CA 1
ATOM 706 C C . ASN A 1 87 ? 11.513 -16.973 -7.316 1.00 51.22 87 ASN A C 1
ATOM 708 O O . ASN A 1 87 ? 12.065 -17.936 -6.792 1.00 51.22 87 ASN A O 1
ATOM 712 N N . THR A 1 88 ? 11.475 -16.818 -8.643 1.00 47.06 88 THR A N 1
ATOM 713 C CA . THR A 1 88 ? 12.026 -17.817 -9.579 1.00 47.06 88 THR A CA 1
ATOM 714 C C . THR A 1 88 ? 13.406 -17.447 -10.127 1.00 47.06 88 THR A C 1
ATOM 716 O O . THR A 1 88 ? 14.126 -18.321 -10.596 1.00 47.06 88 THR A O 1
ATOM 719 N N . GLU A 1 89 ? 13.860 -16.199 -9.978 1.00 47.47 89 GLU A N 1
ATOM 720 C CA . GLU A 1 89 ? 15.181 -15.755 -10.462 1.00 47.47 89 GLU A CA 1
ATOM 721 C C . GLU A 1 89 ? 16.330 -16.008 -9.458 1.00 47.47 89 GLU A C 1
ATOM 723 O O . GLU A 1 89 ? 17.300 -15.259 -9.363 1.00 47.47 89 GLU A O 1
ATOM 728 N N . THR A 1 90 ? 16.232 -17.067 -8.647 1.00 45.38 90 THR A N 1
ATOM 729 C CA . THR A 1 90 ? 17.368 -17.581 -7.848 1.00 45.38 90 THR A CA 1
ATOM 730 C C . THR A 1 90 ? 17.481 -19.111 -7.885 1.00 45.38 90 THR A C 1
ATOM 732 O O . THR A 1 90 ? 18.240 -19.697 -7.121 1.00 45.38 90 THR A O 1
ATOM 735 N N . GLN A 1 91 ? 16.795 -19.778 -8.820 1.00 42.03 91 GLN A N 1
ATOM 736 C CA . GLN A 1 91 ? 17.066 -21.177 -9.166 1.00 42.03 91 GLN A CA 1
ATOM 737 C C . GLN A 1 91 ? 17.300 -21.294 -10.672 1.00 42.03 91 GLN A C 1
ATOM 739 O O . GLN A 1 91 ? 16.449 -21.753 -11.421 1.00 42.03 91 GLN A O 1
ATOM 744 N N . GLY A 1 92 ? 18.451 -20.806 -11.134 1.00 44.91 92 GLY A N 1
ATOM 745 C CA . GLY A 1 92 ? 18.758 -20.818 -12.563 1.00 44.91 92 GLY A CA 1
ATOM 746 C C . GLY A 1 92 ? 20.135 -20.289 -12.937 1.00 44.91 92 GLY A C 1
ATOM 747 O O . GLY A 1 92 ? 20.267 -19.648 -13.970 1.00 44.91 92 GLY A O 1
ATOM 748 N N . LYS A 1 93 ? 21.151 -20.523 -12.104 1.00 39.28 93 LYS A N 1
ATOM 749 C CA . LYS A 1 93 ? 22.554 -20.525 -12.540 1.00 39.28 93 LYS A CA 1
ATOM 750 C C . LYS A 1 93 ? 23.265 -21.678 -11.836 1.00 39.28 93 LYS A C 1
ATOM 752 O O . LYS A 1 93 ? 23.752 -21.513 -10.720 1.00 39.28 93 LYS A O 1
ATOM 757 N N . MET A 1 94 ? 23.201 -22.853 -12.466 1.00 44.12 94 MET A N 1
ATOM 758 C CA . MET A 1 94 ? 24.322 -23.796 -12.438 1.00 44.12 94 MET A CA 1
ATOM 759 C C . MET A 1 94 ? 25.417 -23.254 -13.353 1.00 44.12 94 MET A C 1
ATOM 761 O O . MET A 1 94 ? 25.046 -22.597 -14.355 1.00 44.12 94 MET A O 1
#

Organism: Sander lucioperca (NCBI:txid283035)

pLDDT: mean 78.06, std 15.93, range [32.34, 92.44]

Radius of gyration: 13.48 Å; chains: 1; bounding box: 39×35×25 Å

Foldseek 3Di:
DPPPPLQLVLLVPDDPVLNQQLLVLLQPCVLVPVFDRDPNPCPNPDDSVRVLVVLCVRCPVCSLVSSLSSCVVSVVVVSNVVSVCVVVVPPDDD

Secondary structure (DSSP, 8-state):
-----TTHHHHTTS-HHHHHHHHHHTT-TTTSTTS-PPPHHHHTT--HHHHHHHHHHHHGGGHHHHHHHHHHHTT-HHHHHHHHHTTTTTS---

Sequence (94 aa):
VVRKTKPLGTLDDLADEEFKKFKWFMQDPDILVGFQAFPKNQLENAERTDTVDKITQTFSHQSVEVVKLVLKKINRNDLVEKLSNTNTETQGKM

InterPro domains:
  IPR004020 DAPIN domain [PF02758] (9-81)
  IPR004020 DAPIN domain [PS50824] (8-89)
  IPR004020 DAPIN domain [SM01289] (3-85)
  IPR011029 Death-like domain superfamily [G3DSA:1.10.533.10] (2-91)
  IPR011029 Death-like domain superfamily [SSF47986] (9-86)